Protein AF-J2KVG3-F1 (afdb_monomer)

Sequence (140 aa):
MEDATDEDPRVFDQSEVRLLDFDQGAVFSYHYDFGDGWRHTVAVQEFLTLASTPKQGSCIAGERARPPEDVGGVSGYERFLEIIADREDPEYDETIRWRGGYFDPEWFDLSIADKDLRNALRSNVKRRLYQPKPKAVPKK

Secondary structure (DSSP, 8-state):
-----S-S-----TTT--GGGS-TT-EEEEEE-TTTTEEEEEE-------SS--SS-------SPPPPTTS-HHHHHHHHHHHHH-TTSTTHHHHHHHTTS---TT---HHHHHHHHHHTTSTT-----SPPPPPPPPP-

pLDDT: mean 87.09, std 11.89, range [44.34, 96.69]

Radius of gyration: 20.41 Å; Cα contacts (8 Å, |Δi|>4): 116; chains: 1; bounding box: 53×65×50 Å

Solvent-accessible surface area (backbone atoms only — not comparable to full-atom values): 9406 Å² total; per-residue (Å²): 140,80,84,76,75,94,73,74,81,88,81,75,59,77,90,80,58,57,83,82,80,54,60,76,66,41,74,42,82,46,79,45,58,88,85,40,59,40,76,43,81,48,68,41,79,73,88,80,90,64,99,63,84,73,95,59,68,78,57,89,77,83,73,40,40,78,77,64,84,92,46,55,28,69,68,30,44,52,53,49,52,57,36,70,71,33,86,83,41,92,57,22,69,57,55,36,48,75,50,72,63,49,86,58,70,72,47,63,56,61,72,57,51,22,51,52,54,58,40,64,86,47,85,91,62,84,77,82,86,57,68,81,75,78,76,80,74,78,83,127

Foldseek 3Di:
DDDDPPPDPDDDDPVVDDPVVDDAFDWDWDFDDPQLGDTDIDHRHDDDDDPDDDPFDFQPDDWWDDAAPPLNHPVSSVVLVVLCVDPPRPCNCVSCVVQVNDDDGGDDDRVVVRVLRRCVPPPPDDHDRHDDDPDPDPDD

Mean predicted aligned error: 7.51 Å

Structure (mmCIF, N/CA/C/O backbone):
data_AF-J2KVG3-F1
#
_entry.id   AF-J2KVG3-F1
#
loop_
_atom_site.group_PDB
_atom_site.id
_atom_site.type_symbol
_atom_site.label_atom_id
_atom_site.label_alt_id
_atom_site.label_comp_id
_atom_site.label_asym_id
_atom_site.label_entity_id
_atom_site.label_seq_id
_atom_site.pdbx_PDB_ins_code
_atom_site.Cartn_x
_atom_site.Cartn_y
_atom_site.Cartn_z
_atom_site.occupancy
_atom_site.B_iso_or_equiv
_atom_site.auth_seq_id
_atom_site.auth_comp_id
_atom_site.auth_asym_id
_atom_site.auth_atom_id
_atom_site.pdbx_PDB_model_num
ATOM 1 N N . MET A 1 1 ? -29.140 38.672 2.470 1.00 47.66 1 MET A N 1
ATOM 2 C CA . MET A 1 1 ? -29.654 37.395 2.998 1.00 47.66 1 MET A CA 1
ATOM 3 C C . MET A 1 1 ? -29.066 36.346 2.083 1.00 47.66 1 MET A C 1
ATOM 5 O O . MET A 1 1 ? -29.645 36.066 1.046 1.00 47.66 1 MET A O 1
ATOM 9 N N . GLU A 1 2 ? -27.823 35.960 2.360 1.00 50.59 2 GLU A N 1
ATOM 10 C CA . GLU A 1 2 ? -27.118 34.927 1.600 1.00 50.59 2 GLU A CA 1
ATOM 11 C C . GLU A 1 2 ? -27.309 33.627 2.368 1.00 50.59 2 GLU A C 1
ATOM 13 O O . GLU A 1 2 ? -27.022 33.552 3.563 1.00 50.59 2 GLU A O 1
ATOM 18 N N . ASP A 1 3 ? -27.934 32.678 1.688 1.00 48.28 3 ASP A N 1
ATOM 19 C CA . ASP A 1 3 ? -28.295 31.358 2.173 1.00 48.28 3 ASP A CA 1
ATOM 20 C C . ASP A 1 3 ? -27.010 30.538 2.336 1.00 48.28 3 ASP A C 1
ATOM 22 O O . ASP A 1 3 ? -26.409 30.095 1.357 1.00 48.28 3 ASP A O 1
ATOM 26 N N . ALA A 1 4 ? -26.523 30.440 3.573 1.00 53.28 4 ALA A N 1
ATOM 27 C CA . ALA A 1 4 ? -25.394 29.595 3.925 1.00 53.28 4 ALA A CA 1
ATOM 28 C C . ALA A 1 4 ? -25.852 28.137 3.824 1.00 53.28 4 ALA A C 1
ATOM 30 O O . ALA A 1 4 ? -26.560 27.643 4.699 1.00 53.28 4 ALA A O 1
ATOM 31 N N . THR A 1 5 ? -25.479 27.459 2.742 1.00 56.47 5 THR A N 1
ATOM 32 C CA . THR A 1 5 ? -25.699 26.021 2.593 1.00 56.47 5 THR A CA 1
ATOM 33 C C . THR A 1 5 ? -24.966 25.284 3.712 1.00 56.47 5 THR A C 1
ATOM 35 O O . THR A 1 5 ? -23.738 25.319 3.782 1.00 56.47 5 THR A O 1
ATOM 38 N N . ASP A 1 6 ? -25.732 24.625 4.576 1.00 59.84 6 ASP A N 1
ATOM 39 C CA . ASP A 1 6 ? -25.314 23.755 5.684 1.00 59.84 6 ASP A CA 1
ATOM 40 C C . ASP A 1 6 ? -24.716 22.420 5.176 1.00 59.84 6 ASP A C 1
ATOM 42 O O . ASP A 1 6 ? -25.113 21.339 5.597 1.00 59.84 6 ASP A O 1
ATOM 46 N N . GLU A 1 7 ? -23.807 22.479 4.197 1.00 60.69 7 GLU A N 1
ATOM 47 C CA . GLU A 1 7 ? -23.209 21.300 3.546 1.00 60.69 7 GLU A CA 1
ATOM 48 C C . GLU A 1 7 ? -21.681 21.408 3.404 1.00 60.69 7 GLU A C 1
ATOM 50 O O . GLU A 1 7 ? -21.095 20.891 2.453 1.00 60.69 7 GLU A O 1
ATOM 55 N N . ASP A 1 8 ? -20.996 22.065 4.344 1.00 68.44 8 ASP A N 1
ATOM 56 C CA . ASP A 1 8 ? -19.552 21.842 4.475 1.00 68.44 8 ASP A CA 1
ATOM 57 C C . ASP A 1 8 ? -19.339 20.530 5.255 1.00 68.44 8 ASP A C 1
ATOM 59 O O . ASP A 1 8 ? -19.863 20.392 6.371 1.00 68.44 8 ASP A O 1
ATOM 63 N N . PRO A 1 9 ? -18.645 19.520 4.693 1.00 79.00 9 PRO A N 1
ATOM 64 C CA . PRO A 1 9 ? -18.375 18.282 5.405 1.00 79.00 9 PRO A CA 1
ATOM 65 C C . PRO A 1 9 ? -17.667 18.575 6.725 1.00 79.00 9 PRO A C 1
ATOM 67 O O . PRO A 1 9 ? -16.618 19.211 6.784 1.00 79.00 9 PRO A O 1
ATOM 70 N N . ARG A 1 10 ? -18.232 18.059 7.814 1.00 87.19 10 ARG A N 1
ATOM 71 C CA . ARG A 1 10 ? -17.671 18.251 9.147 1.00 87.19 10 ARG A CA 1
ATOM 72 C C . ARG A 1 10 ? -16.275 17.624 9.225 1.00 87.19 10 ARG A C 1
ATOM 74 O O . ARG A 1 10 ? -16.129 16.406 9.131 1.00 87.19 10 ARG A O 1
ATOM 81 N N . VAL A 1 11 ? -15.261 18.468 9.402 1.00 90.38 11 VAL A N 1
ATOM 82 C CA . VAL A 1 11 ? -13.855 18.063 9.516 1.00 90.38 11 VAL A CA 1
ATOM 83 C C . VAL A 1 11 ? -13.503 17.840 10.982 1.00 90.38 11 VAL A C 1
ATOM 85 O O . VAL A 1 11 ? -13.853 18.648 11.840 1.00 90.38 11 VAL A O 1
ATOM 88 N N . PHE A 1 12 ? -12.792 16.751 11.253 1.00 91.50 12 PHE A N 1
ATOM 89 C CA . PHE A 1 12 ? -12.291 16.406 12.578 1.00 91.50 12 PHE A CA 1
ATOM 90 C C . PHE A 1 12 ? -10.780 16.227 12.524 1.00 91.50 12 PHE A C 1
ATOM 92 O O . PHE A 1 12 ? -10.242 15.771 11.508 1.00 91.50 12 PHE A O 1
ATOM 99 N N . ASP A 1 13 ? -10.099 16.536 13.624 1.00 92.94 13 ASP A N 1
ATOM 100 C CA . ASP A 1 13 ? -8.723 16.093 13.787 1.00 92.94 13 ASP A CA 1
ATOM 101 C C . ASP A 1 13 ? -8.689 14.570 13.987 1.00 92.94 13 ASP A C 1
ATOM 103 O O . ASP A 1 13 ? -9.569 13.971 14.610 1.00 92.94 13 ASP A O 1
ATOM 107 N N . GLN A 1 14 ? -7.644 13.919 13.475 1.00 87.56 14 GLN A N 1
ATOM 108 C CA . GLN A 1 14 ? -7.490 12.466 13.590 1.00 87.56 14 GLN A CA 1
ATOM 109 C C . GLN A 1 14 ? -7.455 11.961 15.046 1.00 87.56 14 GLN A C 1
ATOM 111 O O . GLN A 1 14 ? -7.685 10.779 15.281 1.00 87.56 14 GLN A O 1
ATOM 116 N N . SER A 1 15 ? -7.131 12.818 16.022 1.00 91.31 15 SER A N 1
ATOM 117 C CA . SER A 1 15 ? -7.121 12.467 17.447 1.00 91.31 15 SER A CA 1
ATOM 118 C C . SER A 1 15 ? -8.504 12.519 18.102 1.00 91.31 15 SER A C 1
ATOM 120 O O . SER A 1 15 ? -8.683 11.954 19.182 1.00 91.31 15 SER A O 1
ATOM 122 N N . GLU A 1 16 ? -9.479 13.154 17.451 1.00 92.44 16 GLU A N 1
ATOM 123 C CA . GLU A 1 16 ? -10.847 13.312 17.955 1.00 92.44 16 GLU A CA 1
ATOM 124 C C . GLU 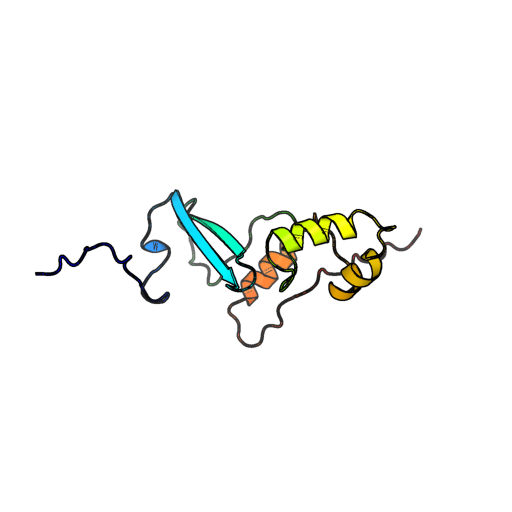A 1 16 ? -11.755 12.140 17.572 1.00 92.44 16 GLU A C 1
ATOM 126 O O . GLU A 1 16 ? -12.809 11.958 18.181 1.00 92.44 16 GLU A O 1
ATOM 131 N N . VAL A 1 17 ? -11.345 11.335 16.588 1.00 92.38 17 VAL A N 1
ATOM 132 C CA . VAL A 1 17 ? -12.133 10.229 16.038 1.00 92.38 17 VAL A CA 1
ATOM 133 C C . VAL A 1 17 ? -11.375 8.916 16.190 1.00 92.38 17 VAL A C 1
ATOM 135 O O . VAL A 1 17 ? -10.194 8.806 15.861 1.00 92.38 17 VAL A O 1
ATOM 138 N N . ARG A 1 18 ? -12.060 7.877 16.662 1.00 90.81 18 ARG A N 1
ATOM 139 C CA . ARG A 1 18 ? -11.518 6.522 16.800 1.00 90.81 18 ARG A CA 1
ATOM 140 C C . ARG A 1 18 ? -12.281 5.573 15.890 1.00 90.81 18 ARG A C 1
ATOM 142 O O . ARG A 1 18 ? -13.469 5.735 15.650 1.00 90.81 18 ARG A O 1
ATOM 149 N N . LEU A 1 19 ? -11.625 4.490 15.474 1.00 88.50 19 LEU A N 1
ATOM 150 C CA . LEU A 1 19 ? -12.286 3.427 14.702 1.00 88.50 19 LEU A CA 1
ATOM 151 C C . LEU A 1 19 ? -13.476 2.789 15.442 1.00 88.50 19 LEU A C 1
ATOM 153 O 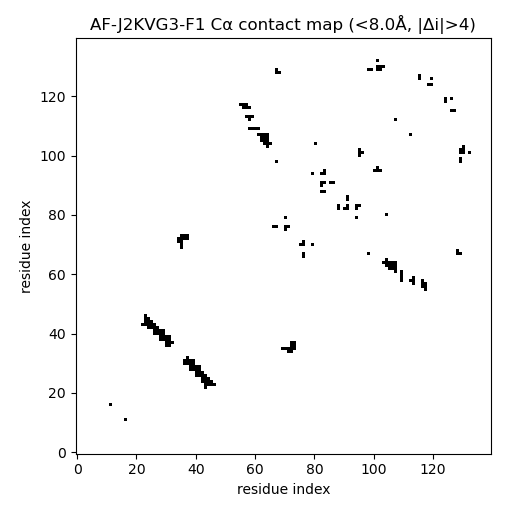O . LEU A 1 19 ? -14.372 2.258 14.801 1.00 88.50 19 LEU A O 1
ATOM 157 N N . LEU A 1 20 ? -13.489 2.855 16.778 1.00 89.06 20 LEU A N 1
ATOM 158 C CA . LEU A 1 20 ? -14.591 2.375 17.621 1.00 89.06 20 LEU A CA 1
ATOM 159 C C . LEU A 1 20 ? -15.841 3.262 17.570 1.00 89.06 20 LEU A C 1
ATOM 161 O O . LEU A 1 20 ? -16.882 2.843 18.063 1.00 89.06 20 LEU A O 1
ATOM 165 N N . ASP A 1 21 ? -15.742 4.473 17.023 1.00 91.88 21 ASP A N 1
ATOM 166 C CA . ASP A 1 21 ? -16.878 5.390 16.921 1.00 91.88 21 ASP A CA 1
ATOM 167 C C . ASP A 1 21 ? -17.750 5.083 15.678 1.00 91.88 21 ASP A C 1
ATOM 169 O O . ASP A 1 21 ? -18.730 5.779 15.423 1.00 91.88 21 ASP A O 1
ATOM 173 N N . PHE A 1 22 ? -17.414 4.031 14.918 1.00 92.12 22 PHE A N 1
ATOM 174 C CA . PHE A 1 22 ? -18.122 3.586 13.717 1.00 92.12 22 PHE A CA 1
ATOM 175 C C . PHE A 1 22 ? -18.669 2.163 13.854 1.00 92.12 22 PHE A C 1
ATOM 177 O O . PHE A 1 22 ? -18.125 1.336 14.586 1.00 92.12 22 PHE A O 1
ATOM 184 N N . ASP A 1 23 ? -19.714 1.865 13.084 1.00 93.00 23 ASP A N 1
ATOM 185 C CA . ASP A 1 23 ? -20.335 0.544 13.043 1.00 93.00 23 ASP A CA 1
ATOM 186 C C . ASP A 1 23 ? -19.540 -0.473 12.214 1.00 93.00 23 ASP A C 1
ATOM 188 O O . ASP A 1 23 ? -18.736 -0.144 11.333 1.00 93.00 23 ASP A O 1
ATOM 192 N N . GLN A 1 24 ? -19.812 -1.754 12.468 1.00 92.94 24 GLN A N 1
ATOM 193 C CA . GLN A 1 24 ? -19.316 -2.833 11.624 1.00 92.94 24 GLN A CA 1
ATOM 194 C C . GLN A 1 24 ? -19.866 -2.670 10.200 1.00 92.94 24 GLN A C 1
ATOM 196 O O . GLN A 1 24 ? -21.056 -2.442 10.000 1.00 92.94 24 GLN A O 1
ATOM 201 N N . GLY A 1 25 ? -18.997 -2.811 9.205 1.00 93.38 25 GLY A N 1
ATOM 202 C CA . GLY A 1 25 ? -19.306 -2.564 7.800 1.00 93.38 25 GLY A CA 1
ATOM 203 C C . GLY A 1 25 ? -19.038 -1.129 7.343 1.00 93.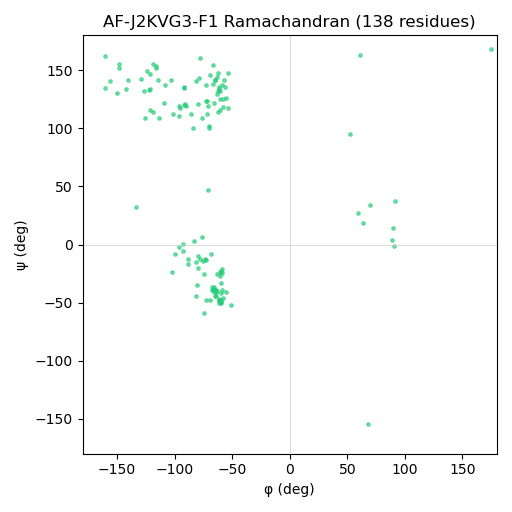38 25 GLY A C 1
ATOM 204 O O . GLY A 1 25 ? -19.221 -0.850 6.160 1.00 93.38 25 GLY A O 1
ATOM 205 N N . ALA A 1 26 ? -18.578 -0.229 8.222 1.00 95.56 26 ALA A N 1
ATOM 206 C CA . ALA A 1 26 ? -18.152 1.107 7.817 1.00 95.56 26 ALA A CA 1
ATOM 207 C C . ALA A 1 26 ? -17.012 1.043 6.787 1.00 95.56 26 ALA A C 1
ATOM 209 O O . ALA A 1 26 ? -16.072 0.255 6.928 1.00 95.56 26 ALA A O 1
ATOM 210 N N . VAL A 1 27 ? -17.094 1.891 5.759 1.00 96.31 27 VAL A N 1
ATOM 211 C CA . VAL A 1 27 ? -16.113 1.985 4.673 1.00 96.31 27 VAL A CA 1
ATOM 212 C C . VAL A 1 27 ? -15.644 3.427 4.532 1.00 96.31 27 VAL A C 1
ATOM 214 O O . VAL A 1 27 ? -16.453 4.349 4.453 1.00 96.31 27 VAL A O 1
ATOM 217 N N . PHE A 1 28 ? -14.331 3.610 4.448 1.00 94.69 28 PHE A N 1
ATOM 218 C CA . PHE A 1 28 ? -13.667 4.899 4.306 1.00 94.69 28 PHE A CA 1
ATOM 219 C C . PHE A 1 28 ? -12.819 4.929 3.038 1.00 94.69 28 PHE A C 1
ATOM 221 O O . PHE A 1 28 ? -12.213 3.925 2.653 1.00 94.69 28 PHE A O 1
ATOM 228 N N . SER A 1 29 ? -12.725 6.107 2.426 1.00 95.31 29 SER A N 1
ATOM 229 C CA . SER A 1 29 ? -11.698 6.410 1.433 1.00 95.31 29 SER A CA 1
ATOM 230 C C . SER A 1 29 ? -10.535 7.099 2.139 1.00 95.31 29 SER A C 1
ATOM 232 O O . SER A 1 29 ? -10.701 8.182 2.696 1.00 95.31 29 SER A O 1
ATOM 234 N N . TYR A 1 30 ? -9.363 6.477 2.129 1.00 94.06 30 TYR A N 1
ATOM 235 C CA . TYR A 1 30 ? -8.127 7.057 2.631 1.00 94.06 30 TYR A CA 1
ATOM 236 C C . TYR A 1 30 ? -7.291 7.547 1.450 1.00 94.06 30 TYR A C 1
ATOM 238 O O . TYR A 1 30 ? -6.828 6.752 0.633 1.00 94.06 30 TYR A O 1
ATOM 246 N N . HIS A 1 31 ? -7.136 8.865 1.346 1.00 94.06 31 HIS A N 1
ATOM 247 C CA . HIS A 1 31 ? -6.274 9.486 0.347 1.00 94.06 31 HIS A CA 1
ATOM 248 C C . HIS A 1 31 ? -4.873 9.642 0.938 1.00 94.06 31 HIS A C 1
ATOM 250 O O . HIS A 1 31 ? -4.694 10.327 1.946 1.00 94.06 31 HIS A O 1
ATOM 256 N N . TYR A 1 32 ? -3.896 9.000 0.311 1.00 90.56 32 TYR A N 1
ATOM 257 C CA . TYR A 1 32 ? -2.487 9.069 0.672 1.00 90.56 32 TYR A CA 1
ATOM 258 C C . TYR A 1 32 ? -1.715 9.750 -0.450 1.00 90.56 32 TYR A C 1
ATOM 260 O O . TYR A 1 32 ? -2.014 9.513 -1.613 1.00 90.56 32 TYR A O 1
ATOM 268 N N . ASP A 1 33 ? -0.730 10.571 -0.077 1.00 88.62 33 ASP A N 1
ATOM 269 C CA . ASP A 1 33 ? 0.116 11.332 -0.998 1.00 88.62 33 ASP A CA 1
ATOM 270 C C . ASP A 1 33 ? -0.693 12.157 -2.013 1.00 88.62 33 ASP A C 1
ATOM 272 O O . ASP A 1 33 ? -1.104 11.680 -3.064 1.00 88.62 33 ASP A O 1
ATOM 276 N N . PHE A 1 34 ? -0.932 13.434 -1.713 1.00 87.44 34 PHE A N 1
ATOM 277 C CA . PHE A 1 34 ? -1.695 14.301 -2.617 1.00 87.44 34 PHE A CA 1
ATOM 278 C C . PHE A 1 34 ? -0.970 14.633 -3.931 1.00 87.44 34 PHE A C 1
ATOM 280 O O . PHE A 1 34 ? -1.600 15.219 -4.810 1.00 87.44 34 PHE A O 1
ATOM 287 N N . GLY A 1 35 ? 0.311 14.273 -4.079 1.00 89.62 35 GLY A N 1
ATOM 288 C CA . GLY A 1 35 ? 1.005 14.319 -5.364 1.00 89.62 35 GLY A CA 1
ATOM 289 C C . GLY A 1 35 ? 0.560 13.168 -6.265 1.00 89.62 35 GLY A C 1
ATOM 290 O O . GLY A 1 35 ? -0.002 13.402 -7.333 1.00 89.62 35 GLY A O 1
ATOM 291 N N . ASP A 1 36 ? 0.749 11.936 -5.793 1.00 89.19 36 ASP A N 1
ATOM 292 C CA . ASP A 1 36 ? 0.429 10.716 -6.549 1.00 89.19 36 ASP A CA 1
ATOM 293 C C . ASP A 1 36 ? -1.070 10.349 -6.532 1.00 89.19 36 ASP A C 1
ATOM 295 O O . ASP A 1 36 ? -1.561 9.615 -7.392 1.00 89.19 36 ASP A O 1
ATOM 299 N N . GLY A 1 37 ? -1.826 10.856 -5.561 1.00 91.75 37 GLY A N 1
ATOM 300 C CA . GLY A 1 37 ? -3.272 10.677 -5.453 1.00 91.75 37 GLY A CA 1
ATOM 301 C C . GLY A 1 37 ? -3.706 9.254 -5.093 1.00 91.75 37 GLY A C 1
ATOM 302 O O . GLY A 1 37 ? -4.761 8.804 -5.557 1.00 91.75 37 GLY A O 1
ATOM 303 N N . TRP A 1 38 ? -2.928 8.535 -4.277 1.00 93.31 38 TRP A N 1
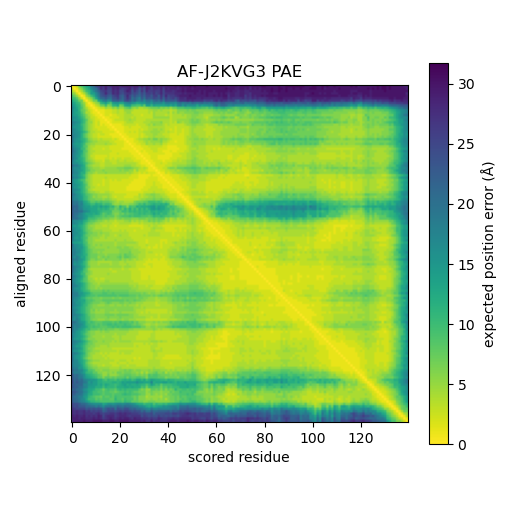ATOM 304 C CA . TRP A 1 38 ? -3.264 7.168 -3.877 1.00 93.31 38 TRP A CA 1
ATOM 305 C C . TRP A 1 38 ? -4.573 7.125 -3.099 1.00 93.31 38 TRP A C 1
ATOM 307 O O . TRP A 1 38 ? -4.791 7.878 -2.150 1.00 93.31 38 TRP A O 1
ATOM 317 N N . ARG A 1 39 ? -5.450 6.198 -3.487 1.00 94.88 39 ARG A N 1
ATOM 318 C CA . ARG A 1 39 ? -6.759 6.017 -2.867 1.00 94.88 39 ARG A CA 1
ATOM 319 C C . ARG A 1 39 ? -6.889 4.604 -2.330 1.00 94.88 39 ARG A C 1
ATOM 321 O O . ARG A 1 39 ? -6.888 3.644 -3.094 1.00 94.88 39 ARG A O 1
ATOM 328 N N . HIS A 1 40 ? -7.021 4.484 -1.018 1.00 94.44 40 HIS A N 1
ATOM 329 C CA . HIS A 1 40 ? -7.218 3.215 -0.336 1.00 94.44 40 HIS A CA 1
ATOM 330 C C . HIS A 1 40 ? -8.644 3.118 0.191 1.00 94.44 40 HIS A C 1
ATOM 332 O O . HIS A 1 40 ? -9.165 4.061 0.780 1.00 94.44 40 HIS A O 1
ATOM 338 N N . THR A 1 41 ? -9.266 1.957 0.029 1.00 96.69 41 THR A N 1
ATOM 339 C CA . THR A 1 41 ? -10.532 1.645 0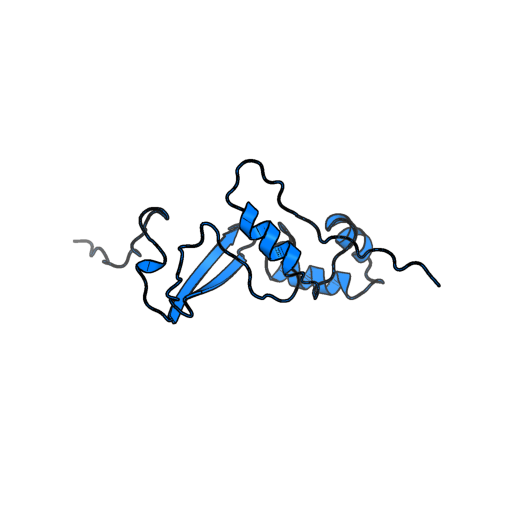.695 1.00 96.69 41 THR A CA 1
ATOM 340 C C . THR A 1 41 ? -10.231 0.949 2.016 1.00 96.69 41 THR A C 1
ATOM 342 O O . THR A 1 41 ? -9.607 -0.111 2.029 1.00 96.69 41 THR A O 1
ATOM 345 N N . VAL A 1 42 ? -10.669 1.535 3.128 1.00 95.50 42 VAL A N 1
ATOM 346 C CA . VAL A 1 42 ? -10.528 0.957 4.471 1.00 95.50 42 VAL A CA 1
ATOM 347 C C . VAL A 1 42 ? -11.905 0.529 4.949 1.00 95.50 42 VAL A C 1
ATOM 349 O O . VAL A 1 42 ? -12.803 1.359 5.021 1.00 95.50 42 VAL A O 1
ATOM 352 N N . ALA A 1 43 ? -12.081 -0.749 5.274 1.00 95.88 43 ALA A N 1
ATOM 353 C CA . ALA A 1 43 ? -13.360 -1.288 5.724 1.00 95.88 43 ALA A CA 1
ATOM 354 C C . ALA A 1 43 ? -13.237 -1.928 7.112 1.00 95.88 43 ALA A C 1
ATOM 356 O O . ALA A 1 43 ? -12.332 -2.729 7.356 1.00 95.88 43 ALA A O 1
ATOM 357 N N . VAL A 1 44 ? -14.170 -1.607 8.007 1.00 94.88 44 VAL A N 1
ATOM 358 C CA . VAL A 1 44 ? -14.302 -2.256 9.316 1.00 94.88 44 VAL A CA 1
ATOM 359 C C . VAL A 1 44 ? -15.118 -3.526 9.125 1.00 94.88 44 VAL A C 1
ATOM 361 O O . VAL A 1 44 ? -16.335 -3.473 8.997 1.00 94.88 44 VAL A O 1
ATOM 364 N N . GLN A 1 45 ? -14.455 -4.678 9.059 1.00 93.38 45 GLN A N 1
ATOM 365 C CA . GLN A 1 45 ? -15.139 -5.940 8.757 1.00 93.38 45 GLN A CA 1
ATOM 366 C C . GLN A 1 45 ? -15.826 -6.555 9.978 1.00 93.38 45 GLN A C 1
ATOM 368 O O . GLN A 1 45 ? -16.967 -6.999 9.877 1.00 93.38 45 GLN A O 1
ATOM 373 N N . GLU A 1 46 ? -15.140 -6.579 11.121 1.00 91.88 46 GLU A N 1
ATOM 374 C CA . GLU A 1 46 ? -15.616 -7.239 12.335 1.00 91.88 46 GLU A CA 1
ATOM 375 C C . GLU A 1 46 ? -14.966 -6.630 13.583 1.00 91.88 46 GLU A C 1
ATOM 377 O O . GLU A 1 46 ? -13.769 -6.326 13.589 1.00 91.88 46 GLU A O 1
ATOM 382 N N . PHE A 1 47 ? -15.748 -6.488 14.656 1.00 89.75 47 PHE A N 1
ATOM 383 C CA . PHE A 1 47 ? -15.234 -6.149 15.982 1.00 89.75 47 PHE A CA 1
ATOM 384 C C . PHE A 1 47 ? -15.040 -7.414 16.819 1.00 89.75 47 PHE A C 1
ATOM 386 O O . PHE A 1 47 ? -15.995 -8.052 17.256 1.00 89.75 47 PHE A O 1
ATOM 393 N N . LEU A 1 48 ? -13.779 -7.760 17.076 1.00 88.25 48 LEU A N 1
ATOM 394 C CA . LEU A 1 48 ? -13.417 -8.959 17.827 1.00 88.25 48 LEU A CA 1
ATOM 395 C C . LEU A 1 48 ? -13.268 -8.666 19.323 1.00 88.25 48 LEU A C 1
ATOM 397 O O . LEU A 1 48 ? -12.583 -7.724 19.725 1.00 88.25 48 LEU A O 1
ATOM 401 N N . THR A 1 49 ? -13.839 -9.534 20.161 1.00 85.81 49 THR A N 1
ATOM 402 C CA . THR A 1 49 ? -13.566 -9.531 21.605 1.00 85.81 49 THR A CA 1
ATOM 403 C C . THR A 1 49 ? -12.315 -10.356 21.878 1.00 85.81 49 THR A C 1
ATOM 405 O O . THR A 1 49 ? -12.309 -11.574 21.712 1.00 85.81 49 THR A O 1
ATOM 408 N N . LEU A 1 50 ? -11.241 -9.694 22.302 1.00 84.00 50 LEU A N 1
ATOM 409 C CA . LEU A 1 50 ? -9.965 -10.338 22.602 1.00 84.00 50 LEU A CA 1
ATOM 410 C C . LEU A 1 50 ? -9.779 -10.483 24.114 1.00 84.00 50 LEU A C 1
ATOM 412 O O . LEU A 1 50 ? -10.098 -9.577 24.878 1.00 84.00 50 LEU A O 1
ATOM 416 N N . ALA A 1 51 ? -9.205 -11.610 24.547 1.00 83.12 51 ALA A N 1
ATOM 417 C CA . ALA A 1 51 ? -8.895 -11.857 25.960 1.00 83.12 51 ALA A CA 1
ATOM 418 C C . ALA A 1 51 ? -7.863 -10.863 26.528 1.00 83.12 51 ALA A C 1
ATOM 420 O O . ALA A 1 51 ? -7.819 -10.621 27.733 1.00 83.12 51 ALA A O 1
ATOM 421 N N . SER A 1 52 ? -7.024 -10.289 25.664 1.00 84.62 52 SER A N 1
ATOM 422 C CA . SER A 1 52 ? -6.127 -9.190 26.001 1.00 84.62 52 SER A CA 1
ATOM 423 C C . SER A 1 52 ? -6.068 -8.181 24.859 1.00 84.62 52 SER A C 1
ATOM 425 O O . SER A 1 52 ? -6.070 -8.552 23.685 1.00 84.62 52 SER A O 1
ATOM 427 N N . THR A 1 53 ? -6.018 -6.894 25.203 1.00 79.81 53 THR A N 1
ATOM 428 C CA . THR A 1 53 ? -5.921 -5.817 24.216 1.00 79.81 53 THR A CA 1
ATOM 429 C C . THR A 1 53 ? -4.528 -5.821 23.580 1.00 79.81 53 THR A C 1
ATOM 431 O O . THR A 1 53 ? -3.533 -5.632 24.293 1.00 79.81 53 THR A O 1
ATOM 434 N N . PRO A 1 54 ? -4.413 -6.016 22.255 1.00 80.75 54 PRO A N 1
ATOM 435 C CA . PRO A 1 54 ? -3.128 -5.973 21.583 1.00 80.75 54 PRO A CA 1
ATOM 436 C C . PRO A 1 54 ? -2.560 -4.553 21.644 1.00 80.75 54 PRO A C 1
ATOM 438 O O . PRO A 1 54 ? -3.263 -3.565 21.451 1.00 80.75 54 PRO A O 1
ATOM 441 N N . LYS A 1 55 ? -1.255 -4.442 21.905 1.00 82.44 55 LYS A N 1
ATOM 442 C CA . LYS A 1 55 ? -0.560 -3.142 21.961 1.00 82.44 55 LYS A CA 1
ATOM 443 C C . LYS A 1 55 ? -0.250 -2.566 20.576 1.00 82.44 55 LYS A C 1
ATOM 445 O O . LYS A 1 55 ? 0.216 -1.435 20.483 1.00 82.44 55 LYS A O 1
ATOM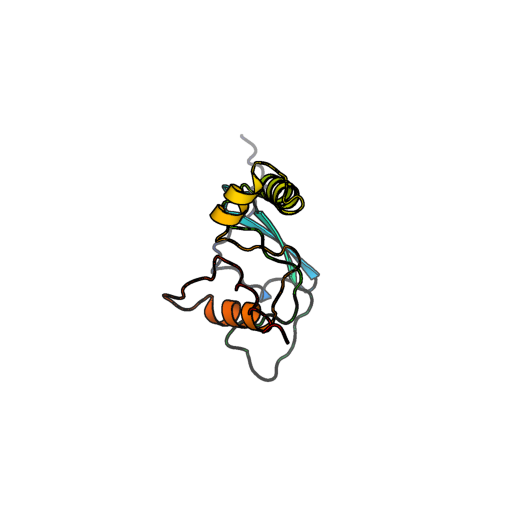 450 N N . GLN A 1 56 ? -0.397 -3.369 19.524 1.00 84.62 56 GLN A N 1
ATOM 451 C CA . GLN A 1 56 ? 0.005 -3.052 18.156 1.00 84.62 56 GLN A CA 1
ATOM 452 C C . GLN A 1 56 ? -0.936 -3.745 17.167 1.00 84.62 56 GLN A C 1
ATOM 454 O O . GLN A 1 56 ? -1.465 -4.814 17.472 1.00 84.62 56 GLN A O 1
ATOM 459 N N . GLY A 1 57 ? -1.100 -3.162 15.979 1.00 89.38 57 GLY A N 1
ATOM 460 C CA . GLY A 1 57 ? -1.749 -3.841 14.857 1.00 89.38 57 GLY A CA 1
ATOM 461 C C . GLY A 1 57 ? -0.914 -5.025 14.362 1.00 89.38 57 GLY A C 1
ATOM 462 O O . GLY A 1 57 ? 0.305 -5.054 14.547 1.00 89.38 57 GLY A O 1
ATOM 463 N N . SER A 1 58 ? -1.575 -6.006 13.752 1.00 91.56 58 SER A N 1
ATOM 464 C CA . SER A 1 58 ? -0.931 -7.152 13.100 1.00 91.56 58 SER A CA 1
ATOM 465 C C . SER A 1 58 ? -1.478 -7.316 11.687 1.00 91.56 58 SER A C 1
ATOM 467 O O . SER A 1 58 ? -2.662 -7.082 11.446 1.00 91.56 58 SER A O 1
ATOM 469 N N . CYS A 1 59 ? -0.611 -7.696 10.756 1.00 94.56 59 CYS A N 1
ATOM 470 C CA . CYS A 1 59 ? -1.006 -8.043 9.398 1.00 94.56 59 CYS A CA 1
ATOM 471 C C . CYS A 1 59 ? -1.285 -9.546 9.380 1.00 94.56 59 CYS A C 1
ATOM 473 O O . CYS A 1 59 ? -0.416 -10.340 9.737 1.00 94.56 59 CYS A O 1
ATOM 475 N N . ILE A 1 60 ? -2.509 -9.928 9.016 1.00 95.06 60 ILE A N 1
ATOM 476 C CA . ILE A 1 60 ? -2.950 -11.333 9.014 1.00 95.06 60 ILE A CA 1
ATOM 477 C C . ILE A 1 60 ? -2.961 -11.950 7.614 1.00 95.06 60 ILE A C 1
ATOM 479 O O . ILE A 1 60 ? -2.872 -13.166 7.477 1.00 95.06 60 ILE A O 1
ATOM 483 N N . ALA A 1 61 ? -3.060 -11.113 6.583 1.00 95.56 61 ALA A N 1
ATOM 484 C CA . ALA A 1 61 ? -3.104 -11.509 5.188 1.00 95.56 61 ALA A CA 1
ATOM 485 C C . ALA A 1 61 ? -2.741 -10.316 4.296 1.00 95.56 61 ALA A C 1
ATOM 487 O O . ALA A 1 61 ? -2.802 -9.161 4.724 1.00 95.56 61 ALA A O 1
ATOM 488 N N . GLY A 1 62 ? -2.392 -10.614 3.053 1.00 95.00 62 GLY A N 1
ATOM 489 C CA . GLY A 1 62 ? -2.174 -9.640 1.997 1.00 95.00 62 GLY A CA 1
ATOM 490 C C . GLY A 1 62 ? -1.671 -10.334 0.741 1.00 95.00 62 GLY A C 1
ATOM 491 O O . GLY A 1 62 ? -1.321 -11.516 0.763 1.00 95.00 62 GLY A O 1
ATOM 492 N N . GLU A 1 63 ? -1.669 -9.590 -0.350 1.00 94.88 63 GLU A N 1
ATOM 493 C CA . GLU A 1 63 ? -1.254 -10.070 -1.656 1.00 94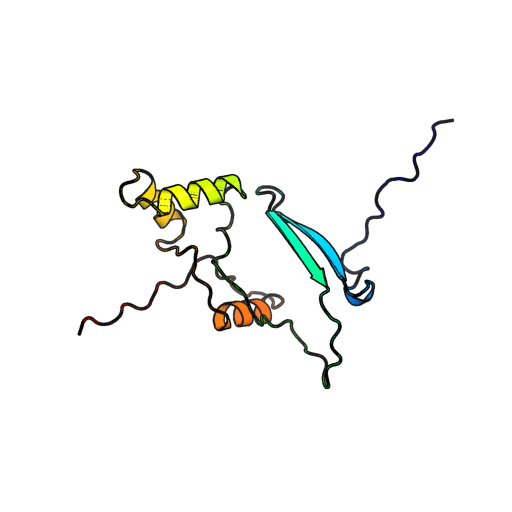.88 63 GLU A CA 1
ATOM 494 C C . GLU A 1 63 ? -0.634 -8.928 -2.450 1.00 94.88 63 GLU A C 1
ATOM 496 O O . GLU A 1 63 ? -0.965 -7.760 -2.223 1.00 94.88 63 GLU A O 1
ATOM 501 N N . ARG A 1 64 ? 0.229 -9.310 -3.396 1.00 94.69 64 ARG A N 1
ATOM 502 C CA . ARG A 1 64 ? 0.919 -8.424 -4.335 1.00 94.69 64 ARG A CA 1
ATOM 503 C C . ARG A 1 64 ? 1.826 -7.392 -3.657 1.00 94.69 64 ARG A C 1
ATOM 505 O O . ARG A 1 64 ? 1.776 -7.120 -2.454 1.00 94.69 64 ARG A O 1
ATOM 512 N N . ALA A 1 65 ? 2.717 -6.824 -4.453 1.00 92.94 65 ALA A N 1
ATOM 513 C CA . ALA A 1 65 ? 3.619 -5.793 -3.985 1.00 92.94 65 ALA A CA 1
ATOM 514 C C . ALA A 1 65 ? 2.908 -4.441 -3.917 1.00 92.94 65 ALA A C 1
ATOM 516 O O . ALA A 1 65 ? 2.126 -4.076 -4.795 1.00 92.94 65 ALA A O 1
ATOM 517 N N . ARG A 1 66 ? 3.250 -3.647 -2.896 1.00 91.31 66 ARG A N 1
ATOM 518 C CA . ARG A 1 66 ? 2.852 -2.237 -2.865 1.00 91.31 66 ARG A CA 1
ATOM 519 C C . ARG A 1 66 ? 3.520 -1.466 -4.016 1.00 91.31 66 ARG A C 1
ATOM 521 O O . ARG A 1 66 ? 4.707 -1.722 -4.271 1.00 91.31 66 ARG A O 1
ATOM 528 N N . PRO A 1 67 ? 2.816 -0.510 -4.652 1.00 92.19 67 PRO A N 1
ATOM 529 C CA . PRO A 1 67 ? 3.418 0.377 -5.638 1.00 92.19 67 PRO A CA 1
ATOM 530 C C . PRO A 1 67 ? 4.666 1.079 -5.079 1.00 92.19 67 PRO A C 1
ATOM 532 O O . PRO A 1 67 ? 4.745 1.331 -3.869 1.00 92.19 67 PRO A O 1
ATOM 535 N N . PRO A 1 68 ? 5.674 1.364 -5.918 1.00 90.75 68 PRO A N 1
ATOM 536 C CA . PRO A 1 68 ? 6.772 2.231 -5.525 1.00 90.75 68 PRO A CA 1
ATOM 537 C C . PRO A 1 68 ? 6.280 3.614 -5.083 1.00 90.75 68 PRO A C 1
ATOM 539 O O . PRO A 1 68 ? 5.350 4.144 -5.680 1.00 90.75 68 PRO A O 1
ATOM 542 N N . GLU A 1 69 ? 6.908 4.190 -4.052 1.00 88.69 69 GLU A N 1
ATOM 543 C CA . GLU A 1 69 ? 6.696 5.610 -3.726 1.00 88.69 69 GLU A CA 1
ATOM 544 C C . GLU A 1 69 ? 7.174 6.465 -4.910 1.00 88.69 69 GLU A C 1
ATOM 546 O O . GLU A 1 69 ? 8.131 6.073 -5.589 1.00 88.69 69 GLU A O 1
ATOM 551 N N . ASP A 1 70 ? 6.525 7.609 -5.134 1.00 88.94 70 ASP A N 1
ATOM 552 C CA . ASP A 1 70 ? 6.863 8.585 -6.180 1.00 88.94 70 ASP A CA 1
ATOM 553 C C . ASP A 1 70 ? 6.826 8.018 -7.615 1.00 88.94 70 ASP A C 1
ATOM 555 O O . ASP A 1 70 ? 7.543 8.483 -8.503 1.00 88.94 70 ASP A O 1
ATOM 559 N N . VAL A 1 71 ? 6.018 6.982 -7.863 1.00 90.94 71 VAL A N 1
ATOM 560 C CA . VAL A 1 71 ? 5.872 6.382 -9.204 1.00 90.94 71 VAL A CA 1
ATOM 561 C C . VAL A 1 71 ? 4.945 7.200 -10.108 1.00 90.94 71 VAL A C 1
ATOM 563 O O . VAL A 1 71 ? 4.885 6.935 -11.305 1.00 90.94 71 VAL A O 1
ATOM 566 N N . GLY A 1 72 ? 4.232 8.193 -9.565 1.00 91.50 72 GLY A N 1
ATOM 567 C CA . GLY A 1 72 ? 3.265 8.999 -10.311 1.00 91.50 72 GLY A CA 1
ATOM 568 C C . GLY A 1 72 ? 1.851 8.423 -10.255 1.00 91.50 72 GLY A C 1
ATOM 569 O O . GLY A 1 72 ? 1.127 8.433 -11.256 1.00 91.50 72 GLY A O 1
ATOM 570 N N . GLY A 1 73 ? 1.467 7.872 -9.102 1.00 93.00 73 GLY A N 1
ATOM 571 C CA . GLY A 1 73 ? 0.119 7.365 -8.862 1.00 93.00 73 GLY A CA 1
ATOM 572 C C . GLY A 1 73 ? -0.237 6.125 -9.681 1.00 93.00 73 GLY A C 1
ATOM 573 O O . GLY A 1 73 ? 0.622 5.346 -10.096 1.00 93.00 73 GLY A O 1
ATOM 574 N N . VAL A 1 74 ? -1.539 5.933 -9.918 1.00 93.75 74 VAL A N 1
ATOM 575 C CA . VAL A 1 74 ? -2.068 4.734 -10.596 1.00 93.75 74 VAL A CA 1
ATOM 576 C C . VAL A 1 74 ? -1.529 4.605 -12.020 1.00 93.75 74 VAL A C 1
ATOM 578 O O . VAL A 1 74 ? -0.985 3.561 -12.361 1.00 93.75 74 VAL A O 1
ATOM 581 N N . SER A 1 75 ? -1.610 5.666 -12.827 1.00 93.56 75 SER A N 1
ATOM 582 C CA . SER A 1 75 ? -1.139 5.635 -14.218 1.00 93.56 75 SER A CA 1
ATOM 583 C C . SER A 1 75 ? 0.375 5.451 -14.317 1.00 93.56 75 SER A C 1
ATOM 585 O O . SER A 1 75 ? 0.864 4.756 -15.205 1.00 93.56 75 SER A O 1
ATOM 587 N N . GLY A 1 76 ? 1.127 6.055 -13.392 1.00 94.56 76 GLY A N 1
ATOM 588 C CA . GLY A 1 76 ? 2.569 5.859 -13.306 1.00 94.56 76 GLY A CA 1
ATOM 589 C C . GLY A 1 76 ? 2.926 4.414 -12.963 1.00 94.56 76 GLY A C 1
ATOM 590 O O . GLY A 1 76 ? 3.814 3.827 -13.580 1.00 94.56 76 GLY A O 1
ATOM 591 N N . TYR A 1 77 ? 2.179 3.796 -12.046 1.00 95.38 77 TYR A N 1
ATOM 592 C CA . TYR A 1 77 ? 2.361 2.388 -11.711 1.00 95.38 77 TYR A CA 1
ATOM 593 C C . TYR A 1 77 ? 1.972 1.443 -12.856 1.00 95.38 77 TYR A C 1
ATOM 595 O O . TYR A 1 77 ? 2.681 0.470 -13.090 1.00 95.38 77 TYR A O 1
ATOM 603 N N . GLU A 1 78 ? 0.904 1.729 -13.602 1.00 95.56 78 GLU A N 1
ATOM 604 C CA . GLU A 1 78 ? 0.531 0.958 -14.797 1.00 95.56 78 GLU A CA 1
ATOM 605 C C . GLU A 1 78 ? 1.648 0.987 -15.846 1.00 95.56 78 GLU A C 1
ATOM 607 O O . GLU A 1 78 ? 2.119 -0.073 -16.261 1.00 95.56 78 GLU A O 1
ATOM 612 N N . ARG A 1 79 ? 2.165 2.178 -16.181 1.00 94.94 79 ARG A N 1
ATOM 613 C CA . ARG A 1 79 ? 3.311 2.326 -17.094 1.00 94.94 79 ARG A CA 1
ATOM 614 C C . ARG A 1 79 ? 4.553 1.607 -16.571 1.00 94.94 79 ARG A C 1
ATOM 616 O O . ARG A 1 79 ? 5.254 0.948 -17.332 1.00 94.94 79 ARG A O 1
ATOM 623 N N . PHE A 1 80 ? 4.822 1.709 -15.270 1.00 95.31 80 PHE A N 1
ATOM 624 C CA . PHE A 1 80 ? 5.921 0.993 -14.632 1.00 95.31 80 PHE A CA 1
ATOM 625 C C . PHE A 1 80 ? 5.782 -0.525 -14.820 1.00 95.31 80 PHE A C 1
ATOM 627 O O . PHE A 1 80 ? 6.759 -1.171 -15.191 1.00 95.31 80 PHE A O 1
ATOM 634 N N . LEU A 1 81 ? 4.587 -1.090 -14.605 1.00 95.56 81 LEU A N 1
ATOM 635 C CA . LEU A 1 81 ? 4.314 -2.518 -14.794 1.00 95.56 81 LEU A CA 1
ATOM 636 C C . LEU A 1 81 ? 4.491 -2.966 -16.248 1.00 95.56 81 LEU A C 1
ATOM 638 O O . LEU A 1 81 ? 5.040 -4.042 -16.472 1.00 95.56 81 LEU A O 1
ATOM 642 N N . GLU A 1 82 ? 4.060 -2.152 -17.214 1.00 95.88 82 GLU A N 1
ATOM 643 C CA . GLU A 1 82 ? 4.273 -2.414 -18.643 1.00 95.88 82 GLU A CA 1
ATOM 644 C C . GLU A 1 82 ? 5.764 -2.513 -18.975 1.00 95.88 82 GLU A C 1
ATOM 646 O O . GLU A 1 82 ? 6.188 -3.502 -19.570 1.00 95.88 82 GLU A O 1
ATOM 651 N N . ILE A 1 83 ? 6.563 -1.537 -18.525 1.00 94.88 83 ILE A N 1
ATOM 652 C CA . ILE A 1 83 ? 8.009 -1.506 -18.777 1.00 94.88 83 ILE A CA 1
ATOM 653 C C . ILE A 1 83 ? 8.684 -2.735 -18.165 1.00 94.88 83 ILE A C 1
ATOM 655 O O . ILE A 1 83 ? 9.461 -3.410 -18.827 1.00 94.88 83 ILE A O 1
ATOM 659 N N . ILE A 1 84 ? 8.393 -3.074 -16.903 1.00 94.25 84 ILE A N 1
ATOM 660 C CA . ILE A 1 84 ? 9.083 -4.200 -16.250 1.00 94.25 84 ILE A CA 1
ATOM 661 C C . ILE A 1 84 ? 8.604 -5.578 -16.730 1.00 94.25 84 ILE A C 1
ATOM 663 O O . ILE A 1 84 ? 9.263 -6.580 -16.438 1.00 94.25 84 ILE A O 1
ATOM 667 N N . ALA A 1 85 ? 7.468 -5.649 -17.428 1.00 94.12 85 ALA A N 1
ATOM 668 C CA . ALA A 1 85 ? 6.984 -6.880 -18.044 1.00 94.12 85 ALA A CA 1
ATOM 669 C C . ALA A 1 85 ? 7.785 -7.246 -19.306 1.00 94.12 85 ALA A C 1
ATOM 671 O O . ALA A 1 85 ? 7.887 -8.434 -19.625 1.00 94.12 85 ALA A O 1
ATOM 672 N N . ASP A 1 86 ? 8.389 -6.261 -19.978 1.00 93.88 86 ASP A N 1
ATOM 673 C CA . ASP A 1 86 ? 9.212 -6.452 -21.170 1.00 93.88 86 ASP A CA 1
ATOM 674 C C . ASP A 1 86 ? 10.686 -6.104 -20.904 1.00 93.88 86 ASP A C 1
ATOM 676 O O . ASP A 1 86 ? 11.081 -4.951 -20.770 1.00 93.88 86 ASP A O 1
ATOM 680 N N . ARG A 1 87 ? 11.543 -7.130 -20.860 1.00 91.25 87 ARG A N 1
ATOM 681 C CA . ARG A 1 87 ? 12.987 -6.953 -20.619 1.00 91.25 87 ARG A CA 1
ATOM 682 C C . ARG A 1 87 ? 13.734 -6.370 -21.819 1.00 91.25 87 ARG A C 1
ATOM 684 O O . ARG A 1 87 ? 14.905 -6.029 -21.664 1.00 91.25 87 ARG A O 1
ATOM 691 N N . GLU A 1 88 ? 13.107 -6.332 -22.993 1.00 94.06 88 GLU A N 1
ATOM 692 C CA . GLU A 1 88 ? 13.652 -5.709 -24.201 1.00 94.06 88 GLU A CA 1
ATOM 693 C C . GLU A 1 88 ? 13.197 -4.249 -24.353 1.00 94.06 88 GLU A C 1
ATOM 695 O O . GLU A 1 88 ? 13.696 -3.553 -25.241 1.00 94.06 88 GLU A O 1
ATOM 700 N N . ASP A 1 89 ? 12.303 -3.762 -23.480 1.00 94.81 89 ASP A N 1
ATOM 701 C CA . ASP A 1 89 ? 11.894 -2.361 -23.471 1.00 94.81 89 ASP A CA 1
ATOM 702 C C . ASP A 1 89 ? 13.118 -1.457 -23.213 1.00 94.81 89 ASP A C 1
ATOM 704 O O . ASP A 1 89 ? 13.905 -1.713 -22.291 1.00 94.81 89 ASP A O 1
ATOM 708 N N . PRO A 1 90 ? 13.316 -0.394 -24.014 1.00 95.38 90 PRO A N 1
ATOM 709 C CA . PRO A 1 90 ? 14.467 0.495 -23.873 1.00 95.38 90 PRO A CA 1
ATOM 710 C C . PRO A 1 90 ? 14.549 1.194 -22.505 1.00 95.38 90 PRO A C 1
ATOM 712 O O . PRO A 1 90 ? 15.642 1.595 -22.104 1.00 95.38 90 PRO A O 1
ATOM 715 N N . GLU A 1 91 ? 13.432 1.340 -21.789 1.00 94.75 91 GLU A N 1
ATOM 716 C CA . GLU A 1 91 ? 13.364 1.959 -20.462 1.00 94.75 91 GLU A CA 1
ATOM 717 C C . GLU A 1 91 ? 13.590 0.944 -19.319 1.00 94.75 91 GLU A C 1
ATOM 719 O O . GLU A 1 91 ? 13.862 1.353 -18.188 1.00 94.75 91 GLU A O 1
ATOM 724 N N . TYR A 1 92 ? 13.564 -0.372 -19.587 1.00 94.00 92 TYR A N 1
ATOM 725 C CA . TYR A 1 92 ? 13.601 -1.430 -18.562 1.00 94.00 92 TYR A CA 1
ATOM 726 C C . TYR A 1 92 ? 14.744 -1.269 -17.547 1.00 94.00 92 TYR A C 1
ATOM 728 O O . TYR A 1 92 ? 14.527 -1.289 -16.328 1.00 94.00 92 TYR A O 1
ATOM 736 N N . ASP A 1 93 ? 15.976 -1.106 -18.038 1.00 92.25 93 ASP A N 1
ATOM 737 C CA . ASP A 1 93 ? 17.170 -1.040 -17.190 1.00 92.25 93 ASP A CA 1
ATOM 738 C C . ASP A 1 93 ? 17.167 0.200 -16.286 1.00 92.25 93 ASP A C 1
ATOM 740 O O . ASP A 1 93 ? 17.574 0.128 -15.119 1.00 92.25 93 ASP A O 1
ATOM 744 N N . GLU A 1 94 ? 16.692 1.336 -16.801 1.00 93.94 94 GLU A N 1
ATOM 745 C CA . GLU A 1 94 ? 16.571 2.576 -16.038 1.00 93.94 94 GLU A CA 1
ATOM 746 C C . GLU A 1 94 ? 15.478 2.451 -14.972 1.00 93.94 94 GLU A C 1
ATOM 748 O O . GLU A 1 94 ? 15.733 2.714 -13.790 1.00 93.94 94 GLU A O 1
ATOM 753 N N . THR A 1 95 ? 14.303 1.952 -15.357 1.00 92.94 95 THR A N 1
ATOM 754 C CA . THR A 1 95 ? 13.141 1.777 -14.481 1.00 92.94 95 THR A CA 1
ATOM 755 C C . THR A 1 95 ? 13.427 0.818 -13.324 1.00 92.94 95 THR A C 1
ATOM 757 O O . THR A 1 95 ? 13.175 1.138 -12.155 1.00 92.94 95 THR A O 1
ATOM 760 N N . ILE A 1 96 ? 14.028 -0.345 -13.598 1.00 91.88 96 ILE A N 1
ATOM 761 C CA . ILE A 1 96 ? 14.401 -1.301 -12.548 1.00 91.88 96 ILE A CA 1
ATOM 762 C C . ILE A 1 96 ? 15.494 -0.729 -11.647 1.00 91.88 96 ILE A C 1
ATOM 764 O O . ILE A 1 96 ? 15.443 -0.921 -10.427 1.00 91.88 96 ILE A O 1
ATOM 768 N N . ARG A 1 97 ? 16.474 -0.003 -12.200 1.00 91.75 97 ARG A N 1
ATOM 769 C CA . ARG A 1 97 ? 17.536 0.630 -11.407 1.00 91.75 97 ARG A CA 1
ATOM 770 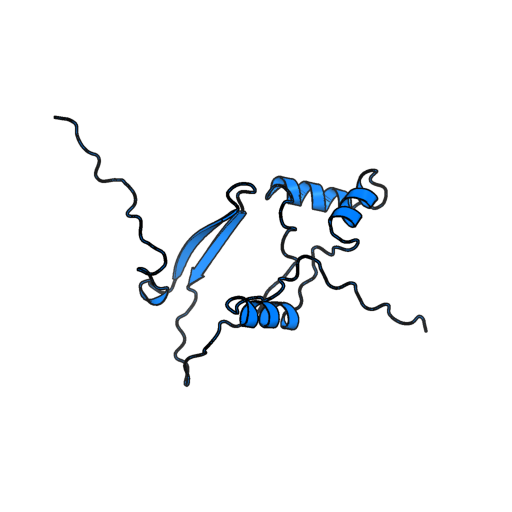C C . ARG A 1 97 ? 16.987 1.704 -10.476 1.00 91.75 97 ARG A C 1
ATOM 772 O O . ARG A 1 97 ? 17.371 1.707 -9.303 1.00 91.75 97 ARG A O 1
ATOM 779 N N . TRP A 1 98 ? 16.084 2.556 -10.962 1.00 91.56 98 TRP A N 1
ATOM 780 C CA . TRP A 1 98 ? 15.369 3.541 -10.148 1.00 91.56 98 TRP A CA 1
ATOM 781 C C . TRP A 1 98 ? 14.654 2.863 -8.975 1.00 91.56 98 TRP A C 1
ATOM 783 O O . TRP A 1 98 ? 14.774 3.297 -7.829 1.00 91.56 98 TRP A O 1
ATOM 793 N N . ARG A 1 99 ? 14.043 1.698 -9.221 1.00 88.00 99 ARG A N 1
ATOM 794 C CA . ARG A 1 99 ? 13.362 0.914 -8.185 1.00 88.00 99 ARG A CA 1
ATOM 795 C C . ARG A 1 99 ? 14.292 0.129 -7.236 1.00 88.00 99 ARG A C 1
ATOM 797 O O . ARG A 1 99 ? 13.823 -0.639 -6.396 1.00 88.00 99 ARG A O 1
ATOM 804 N N . GLY A 1 100 ? 15.611 0.299 -7.313 1.00 86.50 100 GLY A N 1
ATOM 805 C CA . GLY A 1 100 ? 16.571 -0.405 -6.447 1.00 86.50 100 GLY A CA 1
ATOM 806 C C . GLY A 1 100 ? 17.054 -1.754 -7.002 1.00 86.50 100 GLY A C 1
ATOM 807 O O . GLY A 1 100 ? 17.687 -2.547 -6.293 1.00 86.50 100 GLY A O 1
ATOM 808 N N . GLY A 1 101 ? 16.799 -2.008 -8.285 1.00 88.56 101 GLY A N 1
ATOM 809 C CA . GLY A 1 101 ? 17.366 -3.104 -9.066 1.00 88.56 101 GLY A CA 1
ATOM 810 C C . GLY A 1 101 ? 16.581 -4.415 -9.033 1.00 88.56 101 GLY A C 1
ATOM 811 O O . GLY A 1 101 ? 17.079 -5.409 -9.554 1.00 88.56 101 GLY A O 1
ATOM 812 N N . TYR A 1 102 ? 15.416 -4.458 -8.383 1.00 90.44 102 TYR A N 1
ATOM 813 C CA . TYR A 1 102 ? 14.521 -5.618 -8.392 1.00 90.44 102 TYR A CA 1
ATOM 814 C C . TYR A 1 102 ? 13.100 -5.212 -7.992 1.00 90.44 102 TYR A C 1
ATOM 816 O O . TYR A 1 102 ? 12.911 -4.519 -6.987 1.00 90.44 102 TYR A O 1
ATOM 824 N N . PHE A 1 103 ? 12.113 -5.694 -8.744 1.00 92.38 103 PHE A N 1
ATOM 825 C CA . PHE A 1 103 ? 10.705 -5.590 -8.396 1.00 92.38 103 PHE A CA 1
ATOM 826 C C . PHE A 1 103 ? 9.939 -6.782 -8.963 1.00 92.38 103 PHE A C 1
ATOM 828 O O . PHE A 1 103 ? 10.061 -7.094 -10.142 1.00 92.38 103 PHE A O 1
ATOM 835 N N . ASP A 1 104 ? 9.150 -7.421 -8.114 1.00 92.75 104 ASP A N 1
ATOM 836 C CA . ASP A 1 104 ? 8.182 -8.447 -8.476 1.00 92.75 104 ASP A CA 1
ATOM 837 C C . ASP A 1 104 ? 6.780 -7.951 -8.074 1.00 92.75 104 ASP A C 1
ATOM 839 O O . ASP A 1 104 ? 6.542 -7.751 -6.878 1.00 92.75 104 ASP A O 1
ATOM 843 N N . PRO A 1 105 ? 5.868 -7.700 -9.033 1.00 93.38 105 PRO A N 1
ATOM 844 C CA . PRO A 1 105 ? 4.515 -7.211 -8.755 1.00 93.38 105 PRO A CA 1
ATOM 845 C C . PRO A 1 105 ? 3.676 -8.143 -7.884 1.00 93.38 105 PRO A C 1
ATOM 847 O O . PRO A 1 105 ? 2.798 -7.676 -7.162 1.00 93.38 105 PRO A O 1
ATOM 850 N N . GLU A 1 106 ? 3.954 -9.444 -7.921 1.00 94.31 106 GLU A N 1
ATOM 851 C CA . GLU A 1 106 ? 3.167 -10.463 -7.222 1.00 94.31 106 GLU A CA 1
ATOM 852 C C . GLU A 1 106 ? 3.778 -10.830 -5.864 1.00 94.31 106 GLU A C 1
ATOM 854 O O . GLU A 1 106 ? 3.209 -11.604 -5.091 1.00 94.31 106 GLU A O 1
ATOM 859 N N . TRP A 1 107 ? 4.921 -10.233 -5.522 1.00 93.31 107 TRP A N 1
ATOM 860 C CA . TRP A 1 107 ? 5.610 -10.519 -4.277 1.00 93.31 107 TRP A CA 1
ATOM 861 C C . TRP A 1 107 ? 4.878 -9.952 -3.057 1.00 93.31 107 TRP A C 1
ATOM 863 O O . TRP A 1 107 ? 4.700 -8.741 -2.918 1.00 93.31 107 TRP A O 1
ATOM 873 N N . PHE A 1 108 ? 4.565 -10.834 -2.107 1.00 93.19 108 PHE A N 1
ATOM 874 C CA . PHE A 1 108 ? 4.105 -10.479 -0.769 1.00 93.19 108 PHE A CA 1
ATOM 875 C C . PHE A 1 108 ? 4.699 -11.435 0.273 1.00 93.19 108 PHE A C 1
ATOM 877 O O . PHE A 1 108 ? 4.671 -12.654 0.106 1.00 93.19 108 PHE A O 1
ATOM 884 N N . ASP A 1 109 ? 5.220 -10.889 1.374 1.00 93.62 109 ASP A N 1
ATOM 885 C CA . ASP A 1 109 ? 5.705 -11.666 2.519 1.00 93.62 109 ASP A CA 1
ATOM 886 C C . ASP A 1 109 ? 5.016 -11.181 3.796 1.00 93.62 109 ASP A C 1
ATOM 888 O O . ASP A 1 109 ? 5.300 -10.091 4.305 1.00 93.62 109 ASP A O 1
ATOM 892 N N . LEU A 1 110 ? 4.124 -12.021 4.328 1.00 94.12 110 LEU A N 1
ATOM 893 C CA . LEU A 1 110 ? 3.335 -11.719 5.520 1.00 94.12 110 LEU A CA 1
ATOM 894 C C . LEU A 1 110 ? 4.214 -11.435 6.741 1.00 94.12 110 LEU A C 1
ATOM 896 O O . LEU A 1 110 ? 3.924 -10.531 7.520 1.00 94.12 110 LEU A O 1
ATOM 900 N N . SER A 1 111 ? 5.306 -12.185 6.908 1.00 93.50 111 SER A N 1
ATOM 901 C CA . SER A 1 111 ? 6.187 -12.038 8.067 1.00 93.50 111 SER A CA 1
ATOM 902 C C . SER A 1 111 ? 6.913 -10.692 8.051 1.00 93.50 111 SER A C 1
ATOM 904 O O . SER A 1 111 ? 7.099 -10.065 9.098 1.00 93.50 111 SER A O 1
ATOM 906 N N . ILE A 1 112 ? 7.290 -10.225 6.857 1.00 92.38 112 ILE A N 1
ATOM 907 C CA . ILE A 1 112 ? 7.916 -8.921 6.654 1.00 92.38 112 ILE A CA 1
ATOM 908 C C . ILE A 1 112 ? 6.882 -7.812 6.832 1.00 92.38 112 ILE A C 1
ATOM 910 O O . ILE A 1 112 ? 7.153 -6.871 7.576 1.00 92.38 112 ILE A O 1
ATOM 914 N N . ALA A 1 113 ? 5.706 -7.934 6.213 1.00 92.81 113 ALA A N 1
ATOM 915 C CA . ALA A 1 113 ? 4.641 -6.938 6.307 1.00 92.81 113 ALA A CA 1
ATOM 916 C C . ALA A 1 113 ? 4.174 -6.738 7.757 1.00 92.81 113 ALA A C 1
ATOM 918 O O . ALA A 1 113 ? 4.121 -5.610 8.248 1.00 92.81 113 ALA A O 1
ATOM 919 N N . ASP A 1 114 ? 3.924 -7.829 8.481 1.00 93.81 114 ASP A N 1
ATOM 920 C CA . ASP A 1 114 ? 3.525 -7.788 9.887 1.00 93.81 114 ASP A CA 1
ATOM 921 C C . ASP A 1 114 ? 4.625 -7.203 10.787 1.00 93.81 114 ASP A C 1
ATOM 923 O O . ASP A 1 114 ? 4.361 -6.412 11.697 1.00 93.81 114 ASP A O 1
ATOM 927 N N . LYS A 1 115 ? 5.892 -7.536 10.516 1.00 91.50 115 LYS A N 1
ATOM 928 C CA . LYS A 1 115 ? 7.024 -6.930 11.225 1.00 91.50 115 LYS A CA 1
ATOM 929 C C . LYS A 1 115 ? 7.112 -5.429 10.961 1.00 91.50 115 LYS A C 1
ATOM 931 O O . LYS A 1 115 ? 7.358 -4.671 11.901 1.00 91.50 115 LYS A O 1
ATOM 936 N N . ASP A 1 116 ? 6.960 -4.999 9.714 1.00 91.00 116 ASP A N 1
ATOM 937 C CA . ASP A 1 116 ? 7.031 -3.588 9.344 1.00 91.00 116 ASP A CA 1
ATOM 938 C C . ASP A 1 116 ? 5.849 -2.820 9.988 1.00 91.00 116 ASP A C 1
ATOM 940 O O . ASP A 1 116 ? 6.077 -1.774 10.601 1.00 91.00 116 ASP A O 1
ATOM 944 N N . LEU A 1 117 ? 4.636 -3.395 10.017 1.00 91.00 117 LEU A N 1
ATOM 945 C CA . LEU A 1 117 ? 3.460 -2.835 10.704 1.00 91.00 117 LEU A CA 1
ATOM 946 C C . LEU A 1 117 ? 3.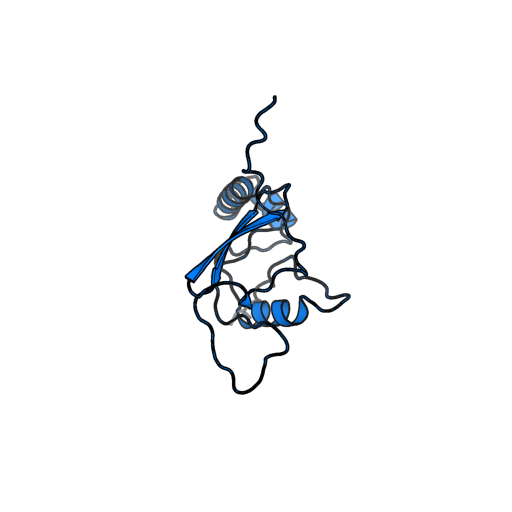666 -2.689 12.219 1.00 91.00 117 LEU A C 1
ATOM 948 O O . LEU A 1 117 ? 3.458 -1.609 12.774 1.00 91.00 117 LEU A O 1
ATOM 952 N N . ARG A 1 118 ? 4.148 -3.736 12.899 1.00 89.31 118 ARG A N 1
ATOM 953 C CA . ARG A 1 118 ? 4.438 -3.692 14.346 1.00 89.31 118 ARG A CA 1
ATOM 954 C C . ARG A 1 118 ? 5.469 -2.627 14.723 1.00 89.31 118 ARG A C 1
ATOM 956 O O . ARG A 1 118 ? 5.521 -2.181 15.871 1.00 89.31 118 ARG A O 1
ATOM 963 N N . ASN A 1 119 ? 6.307 -2.212 13.777 1.00 88.81 119 ASN A N 1
ATOM 964 C CA . ASN A 1 119 ? 7.313 -1.178 13.986 1.00 88.81 119 ASN A CA 1
ATOM 965 C C . ASN A 1 119 ? 6.889 0.204 13.458 1.00 88.81 119 ASN A C 1
ATOM 967 O O . ASN A 1 119 ? 7.576 1.175 13.759 1.00 88.81 119 ASN A O 1
ATOM 971 N N . ALA A 1 120 ? 5.768 0.324 12.739 1.00 86.06 120 ALA A N 1
ATOM 972 C CA . ALA A 1 120 ? 5.387 1.540 12.015 1.00 86.06 120 ALA A CA 1
ATOM 973 C C . ALA A 1 120 ? 5.236 2.787 12.906 1.00 86.06 120 ALA A C 1
ATOM 975 O O . ALA A 1 120 ? 5.556 3.890 12.468 1.00 86.06 120 ALA A O 1
ATOM 976 N N . LEU A 1 121 ? 4.795 2.604 14.157 1.00 82.81 121 LEU A N 1
ATOM 977 C CA . LEU A 1 121 ? 4.581 3.687 15.129 1.00 82.81 121 LEU A CA 1
ATOM 978 C C . LEU A 1 121 ? 5.795 3.966 16.032 1.00 82.81 121 LEU A C 1
ATOM 980 O O . LEU A 1 121 ? 5.728 4.823 16.912 1.00 82.81 121 LEU A O 1
ATOM 984 N N . ARG A 1 122 ? 6.905 3.235 15.871 1.00 85.56 122 ARG A N 1
ATOM 985 C CA . ARG A 1 122 ? 8.117 3.476 16.664 1.00 85.56 122 ARG A CA 1
ATOM 986 C C . ARG A 1 122 ? 8.910 4.637 16.067 1.00 85.56 122 ARG A C 1
ATOM 988 O O . ARG A 1 122 ? 9.075 4.733 14.851 1.00 85.56 122 ARG A O 1
ATOM 995 N N . SER A 1 123 ? 9.470 5.481 16.929 1.00 80.12 123 SER A N 1
ATOM 996 C CA . SER A 1 123 ? 10.386 6.537 16.501 1.00 80.12 123 SER A CA 1
ATOM 997 C C . SER A 1 123 ? 11.651 5.944 15.859 1.00 80.12 123 SER A C 1
ATOM 999 O O . SER A 1 123 ? 12.146 4.894 16.271 1.00 80.12 123 SER A O 1
ATOM 1001 N N . ASN A 1 124 ? 12.179 6.623 14.834 1.00 82.75 124 ASN A N 1
ATOM 1002 C CA . ASN A 1 124 ? 13.429 6.282 14.134 1.00 82.75 124 ASN A CA 1
ATOM 1003 C C . ASN A 1 124 ? 13.458 4.932 13.388 1.00 82.75 124 ASN A C 1
ATOM 1005 O O . ASN A 1 124 ? 14.537 4.433 13.054 1.00 82.75 124 ASN A O 1
ATOM 1009 N N . VAL A 1 125 ? 12.306 4.328 13.085 1.00 82.56 125 VAL A N 1
ATOM 1010 C CA . VAL A 1 125 ? 12.272 3.116 12.257 1.00 82.56 125 VAL A CA 1
ATOM 1011 C C . VAL A 1 125 ? 12.574 3.455 10.801 1.00 82.56 125 VAL A C 1
ATOM 1013 O O . VAL A 1 125 ? 11.877 4.244 10.166 1.00 82.56 125 VAL A O 1
ATOM 1016 N N . LYS A 1 126 ? 13.604 2.808 10.245 1.00 80.12 126 LYS A N 1
ATOM 1017 C CA . LYS A 1 126 ? 13.880 2.851 8.807 1.00 80.12 126 LYS A CA 1
ATOM 1018 C C . LYS A 1 126 ? 12.820 2.038 8.071 1.00 80.12 126 LYS A C 1
ATOM 1020 O O . LYS A 1 126 ? 12.784 0.814 8.198 1.00 80.12 126 LYS A O 1
ATOM 1025 N N . ARG A 1 127 ? 11.972 2.719 7.301 1.00 83.88 127 ARG A N 1
ATOM 1026 C CA . ARG A 1 127 ? 10.962 2.080 6.452 1.00 83.88 127 ARG A CA 1
ATOM 1027 C C . ARG A 1 127 ? 11.636 1.416 5.256 1.00 83.88 127 ARG A C 1
ATOM 1029 O O . ARG A 1 127 ? 12.548 1.972 4.646 1.00 83.88 127 ARG A O 1
ATOM 1036 N N . ARG A 1 128 ? 11.191 0.207 4.927 1.00 86.38 128 ARG A N 1
ATOM 1037 C CA . ARG A 1 128 ? 11.685 -0.542 3.773 1.00 86.38 128 ARG A CA 1
ATOM 1038 C C . ARG A 1 128 ? 11.088 0.035 2.495 1.00 86.38 128 ARG A C 1
ATOM 1040 O O . ARG A 1 128 ? 9.906 -0.153 2.227 1.00 86.38 128 ARG A O 1
ATOM 1047 N N . LEU A 1 129 ? 11.910 0.704 1.695 1.00 83.06 129 LEU A N 1
ATOM 1048 C CA . LEU A 1 129 ? 11.471 1.262 0.411 1.00 83.06 129 LEU A CA 1
ATOM 1049 C C . LEU A 1 129 ? 11.437 0.208 -0.703 1.00 83.06 129 LEU A C 1
ATOM 1051 O O . LEU A 1 129 ? 10.529 0.230 -1.528 1.00 83.06 129 LEU A O 1
ATOM 1055 N N . TYR A 1 130 ? 12.370 -0.748 -0.677 1.00 86.62 130 TYR A N 1
ATOM 1056 C CA . TYR A 1 130 ? 12.593 -1.715 -1.757 1.00 86.62 130 TYR A CA 1
ATOM 1057 C C . TYR A 1 130 ? 12.309 -3.155 -1.334 1.00 86.62 130 TYR A C 1
ATOM 1059 O O . TYR A 1 130 ? 12.473 -3.521 -0.164 1.00 86.62 130 TYR A O 1
ATOM 1067 N N . GLN A 1 131 ? 11.929 -3.988 -2.302 1.00 88.00 131 GLN A N 1
ATOM 1068 C CA . GLN A 1 131 ? 11.737 -5.414 -2.069 1.00 88.00 131 GLN A CA 1
ATOM 1069 C C . GLN A 1 131 ? 13.074 -6.083 -1.705 1.00 88.00 131 GLN A C 1
ATOM 1071 O O . GLN A 1 131 ? 14.122 -5.722 -2.254 1.00 88.00 131 GLN A O 1
ATOM 1076 N N . PRO A 1 132 ? 13.080 -7.049 -0.770 1.00 85.19 132 PRO A N 1
ATOM 1077 C CA . PRO A 1 132 ? 14.263 -7.860 -0.539 1.00 85.19 132 PRO A CA 1
ATOM 1078 C C . PRO A 1 132 ? 14.574 -8.653 -1.810 1.00 85.19 132 PRO A C 1
ATOM 1080 O O . PRO A 1 132 ? 13.705 -9.328 -2.356 1.00 85.19 132 PRO A O 1
ATOM 1083 N N . LYS A 1 133 ? 15.825 -8.595 -2.273 1.00 78.38 133 LYS A N 1
ATOM 1084 C CA . LYS A 1 133 ? 16.242 -9.413 -3.415 1.00 78.38 133 LYS A CA 1
ATOM 1085 C C . LYS A 1 133 ? 16.074 -10.895 -3.057 1.00 78.38 133 LYS A C 1
ATOM 1087 O O . LYS A 1 133 ? 16.478 -11.282 -1.952 1.00 78.38 133 LYS A O 1
ATOM 1092 N N . PRO A 1 134 ? 15.521 -11.725 -3.956 1.00 72.62 134 PRO A N 1
ATOM 1093 C CA . PRO A 1 134 ? 15.432 -13.154 -3.717 1.00 72.62 134 PRO A CA 1
ATOM 1094 C C . PRO A 1 134 ? 16.832 -13.700 -3.432 1.00 72.62 134 PRO A C 1
ATOM 1096 O O . PRO A 1 134 ? 17.812 -13.340 -4.092 1.00 72.62 134 PRO A O 1
ATOM 1099 N N . LYS A 1 135 ? 16.945 -14.548 -2.405 1.00 67.19 135 LYS A N 1
ATOM 1100 C CA . LYS A 1 135 ? 18.207 -15.231 -2.114 1.00 67.19 135 LYS A CA 1
ATOM 1101 C C . LYS A 1 135 ? 18.553 -16.080 -3.332 1.00 67.19 135 LYS A C 1
ATOM 1103 O O . LYS A 1 135 ? 17.731 -16.888 -3.755 1.00 67.19 135 LYS A O 1
ATOM 1108 N N . ALA A 1 136 ? 19.752 -15.899 -3.885 1.00 59.16 136 ALA A N 1
ATOM 1109 C CA . ALA A 1 136 ? 20.241 -16.758 -4.954 1.00 59.16 136 ALA A CA 1
ATOM 1110 C C . ALA A 1 136 ? 20.148 -18.215 -4.486 1.00 59.16 136 ALA A C 1
ATOM 1112 O O . ALA A 1 136 ? 20.774 -18.591 -3.492 1.00 59.16 136 ALA A O 1
ATOM 1113 N N . VAL A 1 137 ? 19.337 -19.022 -5.170 1.00 52.09 137 VAL A N 1
ATOM 1114 C CA . VAL A 1 137 ? 19.338 -20.467 -4.950 1.00 52.09 137 VAL A CA 1
ATOM 1115 C C . VAL A 1 137 ? 20.711 -20.956 -5.417 1.00 52.09 137 VAL A C 1
ATOM 1117 O O . VAL A 1 137 ? 21.071 -20.691 -6.569 1.00 52.09 137 VAL A O 1
ATOM 1120 N N . PRO A 1 138 ? 21.522 -21.604 -4.559 1.00 46.41 138 PRO A N 1
ATOM 1121 C CA . PRO A 1 138 ? 22.782 -22.169 -5.012 1.00 46.41 138 PRO A CA 1
ATOM 1122 C C . PRO A 1 138 ? 22.475 -23.167 -6.129 1.00 46.41 138 PRO A C 1
ATOM 1124 O O . PRO A 1 138 ? 21.640 -24.058 -5.957 1.00 46.41 138 PRO A O 1
ATOM 1127 N N . LYS A 1 139 ? 23.113 -22.983 -7.290 1.00 50.38 139 LYS A N 1
ATOM 1128 C CA . LYS A 1 139 ? 23.047 -23.956 -8.384 1.00 50.38 139 LYS A CA 1
ATOM 1129 C C . LYS A 1 139 ? 23.560 -25.291 -7.831 1.00 50.38 139 LYS A C 1
ATOM 1131 O O . LYS A 1 139 ? 24.689 -25.336 -7.343 1.00 50.38 139 LYS A O 1
ATOM 1136 N N . LYS A 1 140 ? 22.702 -26.314 -7.827 1.00 44.34 140 LYS A N 1
ATOM 1137 C CA . LYS A 1 140 ? 23.117 -27.706 -7.614 1.00 44.34 140 LYS A CA 1
ATOM 1138 C C . LYS A 1 140 ? 23.952 -28.183 -8.793 1.00 44.34 140 LYS A C 1
ATOM 1140 O O . LYS A 1 140 ? 23.651 -27.736 -9.922 1.00 44.34 140 LYS A O 1
#

Nearest PDB structures (foldseek):
  2i1s-assembly1_A  TM=9.181E-01  e=3.251E-06  Methanosarcina mazei Go1
  2i1s-assembly2_B  TM=8.906E-01  e=3.552E-05  Methanosarcina mazei Go1
  9c57-assembly1_K  TM=2.856E-01  e=3.294E+00  Homo sapiens
  7l08-assembly1_A2  TM=2.088E-01  e=8.682E+00  Homo sapiens